Protein AF-A0A661INB5-F1 (afdb_monomer_lite)

Structure (mmCIF, N/CA/C/O backbone):
data_AF-A0A661INB5-F1
#
_entry.id   AF-A0A661INB5-F1
#
loop_
_atom_site.group_PDB
_atom_site.id
_atom_site.type_symbol
_atom_site.label_atom_id
_atom_site.label_alt_id
_atom_site.label_comp_id
_atom_site.label_asym_id
_atom_site.label_entity_id
_atom_site.label_seq_id
_atom_site.pdbx_PDB_ins_code
_atom_site.Cartn_x
_atom_site.Cartn_y
_atom_site.Cartn_z
_atom_site.occupancy
_atom_site.B_iso_or_equiv
_atom_site.auth_seq_id
_atom_site.auth_comp_id
_atom_site.auth_asym_id
_atom_site.auth_atom_id
_atom_site.pdbx_PDB_model_num
ATOM 1 N N . MET A 1 1 ? -16.674 -4.392 -1.530 1.00 59.28 1 MET A N 1
ATOM 2 C CA . MET A 1 1 ? -16.473 -4.872 -2.916 1.00 59.28 1 MET A CA 1
ATOM 3 C C . MET A 1 1 ? -16.492 -3.734 -3.942 1.00 59.28 1 MET A C 1
ATOM 5 O O . MET A 1 1 ? -15.453 -3.460 -4.521 1.00 59.28 1 MET A O 1
ATOM 9 N N . GLN A 1 2 ? -17.599 -3.000 -4.118 1.00 75.94 2 GLN A N 1
ATOM 10 C CA . GLN A 1 2 ? -17.755 -2.004 -5.200 1.00 75.94 2 GLN A CA 1
ATOM 11 C C . GLN A 1 2 ? -16.698 -0.876 -5.223 1.00 75.94 2 GLN A C 1
ATOM 13 O O . GLN A 1 2 ? -16.193 -0.526 -6.284 1.00 75.94 2 GLN A O 1
ATOM 18 N N . ARG A 1 3 ? -16.289 -0.353 -4.057 1.00 71.69 3 ARG A N 1
ATOM 19 C CA . ARG A 1 3 ? -15.235 0.681 -3.961 1.00 71.69 3 ARG A CA 1
ATOM 20 C C . ARG A 1 3 ? -13.850 0.183 -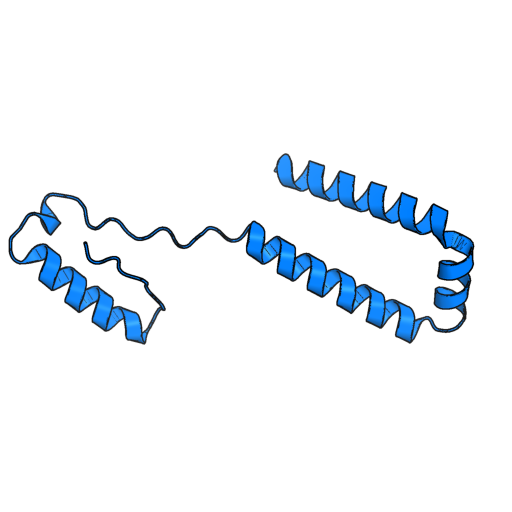4.390 1.00 71.69 3 ARG A C 1
ATOM 22 O O . ARG A 1 3 ? -13.088 0.939 -4.976 1.00 71.69 3 ARG A O 1
ATOM 29 N N . VAL A 1 4 ? -13.540 -1.085 -4.115 1.00 76.94 4 VAL A N 1
ATOM 30 C CA . VAL A 1 4 ? -12.261 -1.707 -4.496 1.00 76.94 4 VAL A CA 1
ATOM 31 C C . VAL A 1 4 ? -12.224 -1.945 -6.005 1.00 76.94 4 VAL A C 1
ATOM 33 O O . VAL A 1 4 ? -11.217 -1.657 -6.640 1.00 76.94 4 VAL A O 1
ATOM 36 N N . ALA A 1 5 ? -13.341 -2.379 -6.592 1.00 77.00 5 ALA A N 1
ATOM 37 C CA . ALA A 1 5 ? -13.461 -2.560 -8.037 1.00 77.00 5 ALA A CA 1
ATOM 38 C C . ALA A 1 5 ? -13.300 -1.235 -8.808 1.00 77.00 5 ALA A C 1
ATOM 40 O O . ALA A 1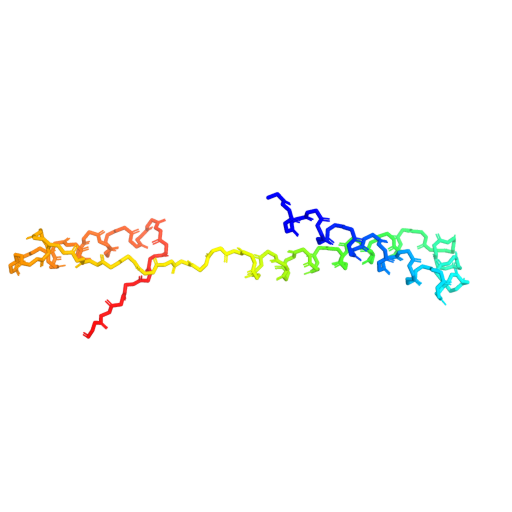 5 ? -12.530 -1.175 -9.761 1.00 77.00 5 ALA A O 1
ATOM 41 N N . LEU A 1 6 ? -13.954 -0.156 -8.357 1.00 82.56 6 LEU A N 1
ATOM 42 C CA . LEU A 1 6 ? -13.798 1.188 -8.938 1.00 82.56 6 LEU A CA 1
ATOM 43 C C . LEU A 1 6 ? -12.359 1.708 -8.828 1.00 82.56 6 LEU A C 1
ATOM 45 O O . LEU A 1 6 ? -11.847 2.311 -9.768 1.00 82.56 6 LEU A O 1
ATOM 49 N N . PHE A 1 7 ? -11.691 1.445 -7.703 1.00 81.00 7 PHE A N 1
ATOM 50 C CA . PHE A 1 7 ? -10.290 1.812 -7.517 1.00 81.00 7 PHE A CA 1
ATOM 51 C C . PHE A 1 7 ? -9.362 1.057 -8.482 1.00 81.00 7 PHE A C 1
ATOM 53 O O . PHE A 1 7 ? -8.531 1.679 -9.138 1.00 81.00 7 PHE A O 1
ATOM 60 N N . LEU A 1 8 ? -9.531 -0.262 -8.616 1.00 83.75 8 LEU A N 1
ATOM 61 C CA . LEU A 1 8 ? -8.737 -1.083 -9.538 1.00 83.75 8 LEU A CA 1
ATOM 62 C C . LEU A 1 8 ? -8.970 -0.695 -11.006 1.00 83.75 8 LEU A C 1
ATOM 64 O O . LEU A 1 8 ? -8.019 -0.641 -11.786 1.00 83.75 8 LEU A O 1
ATOM 68 N N . ALA A 1 9 ? -10.210 -0.370 -11.374 1.00 83.00 9 ALA A N 1
ATOM 69 C CA . ALA A 1 9 ? -10.542 0.133 -12.705 1.00 83.00 9 ALA A CA 1
ATOM 70 C C . ALA A 1 9 ? -9.876 1.494 -12.982 1.00 83.00 9 ALA A C 1
ATOM 72 O O . ALA A 1 9 ? -9.240 1.676 -14.015 1.00 83.00 9 ALA A O 1
ATOM 73 N N . GLY A 1 10 ? -9.942 2.436 -12.035 1.00 83.06 10 GLY A N 1
ATOM 74 C CA . GLY A 1 10 ? -9.263 3.729 -12.171 1.00 83.06 10 GLY A CA 1
ATOM 75 C C . GLY A 1 10 ? -7.740 3.594 -12.251 1.00 83.06 10 GLY A C 1
ATOM 76 O O . GLY A 1 10 ? -7.098 4.269 -13.052 1.00 83.06 10 GLY A O 1
ATOM 77 N N . PHE A 1 11 ? -7.163 2.681 -11.467 1.00 83.94 11 PHE A N 1
ATOM 78 C CA . PHE A 1 11 ? -5.729 2.405 -11.471 1.00 83.94 11 PHE A CA 1
ATOM 79 C C . PHE A 1 11 ? -5.248 1.837 -12.810 1.00 83.94 11 PHE A C 1
ATOM 81 O O . PHE A 1 11 ? -4.265 2.317 -13.366 1.00 83.94 11 PHE A O 1
ATOM 88 N N . THR A 1 12 ? -5.955 0.843 -13.349 1.00 85.44 12 THR A N 1
ATOM 89 C CA . THR A 1 12 ? -5.601 0.207 -14.628 1.00 85.44 12 THR A CA 1
ATOM 90 C C . THR A 1 12 ? -5.723 1.174 -15.802 1.00 85.44 12 THR A C 1
ATOM 92 O O . THR A 1 12 ? -4.801 1.256 -16.613 1.00 85.44 12 THR A O 1
ATOM 95 N N . VAL A 1 13 ? -6.795 1.972 -15.857 1.00 87.06 13 VAL A N 1
ATOM 96 C CA . VAL A 1 13 ? -6.963 3.009 -16.889 1.00 87.06 13 VAL A CA 1
ATOM 97 C C . VAL A 1 13 ? -5.891 4.091 -16.758 1.00 87.06 13 VAL A C 1
ATOM 99 O O . VAL A 1 13 ? -5.249 4.438 -17.746 1.00 87.06 13 VAL A O 1
ATOM 102 N N . GLY A 1 14 ? -5.639 4.592 -15.545 1.00 84.19 14 GLY A N 1
ATOM 103 C CA . GLY A 1 14 ? -4.610 5.605 -15.305 1.00 84.19 14 GLY A CA 1
ATOM 104 C C . GLY A 1 14 ? -3.209 5.125 -15.687 1.00 84.19 14 GLY A C 1
ATOM 105 O O . GLY A 1 14 ? -2.461 5.866 -16.321 1.00 84.19 14 GLY A O 1
ATOM 106 N N . PHE A 1 15 ? -2.877 3.872 -15.364 1.00 82.75 15 PHE A N 1
ATOM 107 C CA . PHE A 1 15 ? -1.611 3.249 -15.743 1.00 82.75 15 PHE A CA 1
ATOM 108 C C . PHE A 1 15 ? -1.470 3.112 -17.264 1.00 82.75 15 PHE A C 1
ATOM 110 O O . PHE A 1 15 ? -0.433 3.481 -17.814 1.00 82.75 15 PHE A O 1
ATOM 117 N N . ALA A 1 16 ? -2.518 2.652 -17.954 1.00 82.12 16 ALA A N 1
ATOM 118 C CA . ALA A 1 16 ? -2.522 2.521 -19.410 1.00 82.12 16 ALA A CA 1
ATOM 119 C C . ALA A 1 16 ? -2.354 3.876 -20.119 1.00 82.12 16 ALA A C 1
ATOM 121 O O . ALA A 1 16 ? -1.570 3.989 -21.057 1.00 82.12 16 ALA A O 1
ATOM 122 N N . VAL A 1 17 ? -3.033 4.924 -19.640 1.00 86.25 17 VAL A N 1
ATOM 123 C CA . VAL A 1 17 ? -2.907 6.284 -20.191 1.00 86.25 17 VAL A CA 1
ATOM 124 C C . VAL A 1 17 ? -1.501 6.845 -19.970 1.00 86.25 17 VAL A C 1
ATOM 126 O O . VAL A 1 17 ? -0.929 7.434 -20.884 1.00 86.25 17 VAL A O 1
ATOM 129 N N . ASN A 1 18 ? -0.913 6.633 -18.788 1.00 80.50 18 ASN A N 1
ATOM 130 C CA . ASN A 1 18 ? 0.455 7.076 -18.501 1.00 80.50 18 ASN A CA 1
ATOM 131 C C . ASN A 1 18 ? 1.479 6.375 -19.404 1.00 80.50 18 ASN A C 1
ATOM 133 O O . ASN A 1 18 ? 2.344 7.029 -19.981 1.00 80.50 18 ASN A O 1
ATOM 137 N N . MET A 1 19 ? 1.327 5.058 -19.574 1.00 78.62 19 MET A N 1
ATOM 138 C CA . MET A 1 19 ? 2.145 4.255 -20.485 1.00 78.62 19 MET A CA 1
ATOM 139 C C . MET A 1 19 ? 2.032 4.727 -21.933 1.00 78.62 19 MET A C 1
ATOM 141 O O . MET A 1 19 ? 3.032 4.742 -22.636 1.00 78.62 19 MET A O 1
ATOM 145 N N . LEU A 1 20 ? 0.843 5.138 -22.380 1.00 81.56 20 LEU A N 1
ATOM 146 C CA . LEU A 1 20 ? 0.634 5.623 -23.743 1.00 81.56 20 LEU A CA 1
ATOM 147 C C . LEU A 1 20 ? 1.277 7.003 -23.968 1.00 81.56 20 LEU A C 1
ATOM 149 O O . LEU A 1 20 ? 1.965 7.206 -24.966 1.00 81.56 20 LEU A O 1
ATOM 153 N N . LEU A 1 21 ? 1.093 7.932 -23.023 1.00 83.06 21 LEU A N 1
ATOM 154 C CA . LEU A 1 21 ? 1.629 9.299 -23.095 1.00 83.06 21 LEU A CA 1
ATOM 155 C C . LEU A 1 21 ? 3.160 9.348 -23.019 1.00 83.06 21 LEU A C 1
ATOM 157 O O . LEU A 1 21 ? 3.778 10.208 -23.637 1.00 83.06 21 LEU A O 1
ATOM 161 N N . LEU A 1 22 ? 3.768 8.432 -22.265 1.00 81.69 22 LEU A N 1
ATOM 162 C CA . LEU A 1 22 ? 5.218 8.349 -22.069 1.00 81.69 22 LEU A CA 1
ATOM 163 C C . LEU A 1 22 ? 5.837 7.172 -22.840 1.00 81.69 22 LEU A C 1
ATOM 165 O O . LEU A 1 22 ? 6.936 6.735 -22.496 1.00 81.69 22 LEU A O 1
ATOM 169 N N . SER A 1 23 ? 5.138 6.622 -23.839 1.00 74.19 23 SER A N 1
ATOM 170 C CA . SER A 1 23 ? 5.456 5.302 -24.407 1.00 74.19 23 SER A CA 1
ATOM 171 C C . SER A 1 23 ? 6.884 5.180 -24.933 1.00 74.19 23 SER A C 1
ATOM 173 O O . SER A 1 23 ? 7.554 4.205 -24.610 1.00 74.19 23 SER A O 1
ATOM 175 N N . GLU A 1 24 ? 7.394 6.181 -25.651 1.00 77.88 24 GLU A N 1
ATOM 176 C CA . GLU A 1 24 ? 8.748 6.150 -26.219 1.00 77.88 24 GLU A CA 1
ATOM 177 C C . GLU A 1 24 ? 9.832 6.145 -25.134 1.00 77.88 24 GLU A C 1
ATOM 179 O O . GLU A 1 24 ? 10.728 5.301 -25.139 1.00 77.88 24 GLU A O 1
ATOM 184 N N . PHE A 1 25 ? 9.708 7.035 -24.147 1.00 78.19 25 PHE A N 1
ATOM 185 C CA . PHE A 1 25 ? 10.638 7.135 -23.021 1.00 78.19 25 PHE A CA 1
ATOM 186 C C . PHE A 1 25 ? 10.605 5.877 -22.147 1.00 78.19 25 PHE A C 1
ATOM 188 O O . PHE A 1 25 ? 11.637 5.332 -21.751 1.00 78.19 25 PHE A O 1
ATOM 195 N N . THR A 1 26 ? 9.401 5.376 -21.880 1.00 73.81 26 THR A N 1
ATOM 196 C CA . THR A 1 26 ? 9.200 4.199 -21.035 1.00 73.81 26 THR A CA 1
ATOM 197 C C . THR A 1 26 ? 9.693 2.933 -21.734 1.00 73.81 26 THR A C 1
ATOM 199 O O . THR A 1 26 ? 10.320 2.091 -21.095 1.00 73.81 26 THR A O 1
ATOM 202 N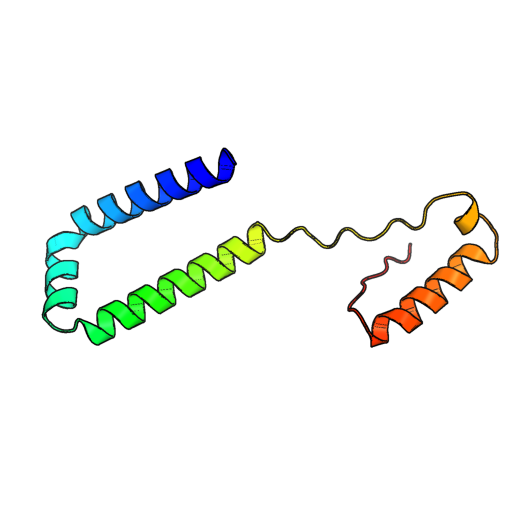 N . ALA A 1 27 ? 9.495 2.819 -23.052 1.00 76.50 27 ALA A N 1
ATOM 203 C CA . ALA A 1 27 ? 10.012 1.715 -23.854 1.00 76.50 27 ALA A CA 1
ATOM 204 C C . ALA A 1 27 ? 11.547 1.721 -23.924 1.00 76.50 27 ALA A C 1
ATOM 206 O O . ALA A 1 27 ? 12.165 0.663 -23.785 1.00 76.50 27 ALA A O 1
ATOM 207 N N . GLN A 1 28 ? 12.179 2.891 -24.066 1.00 79.31 28 GLN A N 1
ATOM 208 C CA . GLN A 1 28 ? 13.643 3.011 -24.060 1.00 79.31 28 GLN A CA 1
ATOM 209 C C . GLN A 1 28 ? 14.258 2.557 -22.733 1.00 79.31 28 GLN A C 1
ATOM 211 O O . GLN A 1 28 ? 15.243 1.822 -22.719 1.00 79.31 28 GLN A O 1
ATOM 216 N N . ILE A 1 29 ? 13.661 2.947 -21.608 1.00 77.94 29 ILE A N 1
ATOM 217 C CA . ILE A 1 29 ? 14.170 2.584 -20.280 1.00 77.94 29 ILE A CA 1
ATOM 218 C C . ILE A 1 29 ? 13.896 1.112 -19.965 1.00 77.94 29 ILE A C 1
ATOM 220 O O . ILE A 1 29 ? 14.768 0.428 -19.428 1.00 77.94 29 ILE A O 1
ATOM 224 N N . ALA A 1 30 ? 12.717 0.602 -20.330 1.00 75.50 30 ALA A N 1
ATOM 225 C CA . ALA A 1 30 ? 12.357 -0.795 -20.111 1.00 75.50 30 ALA A CA 1
ATOM 226 C C . ALA A 1 30 ? 13.259 -1.760 -20.897 1.00 75.50 30 ALA A C 1
ATOM 228 O O . ALA A 1 30 ? 13.576 -2.840 -20.403 1.00 75.50 30 ALA A O 1
ATOM 229 N N . THR A 1 31 ? 13.688 -1.371 -22.100 1.00 80.56 31 THR A N 1
ATOM 230 C CA . THR A 1 31 ? 14.564 -2.192 -22.951 1.00 80.56 31 THR A CA 1
ATOM 231 C C . THR A 1 31 ? 16.049 -1.993 -22.649 1.00 80.56 31 THR A C 1
ATOM 233 O O . THR A 1 31 ? 16.796 -2.968 -22.647 1.00 80.56 31 THR A O 1
ATOM 236 N N . GLY A 1 32 ? 16.480 -0.766 -22.343 1.00 83.88 32 GLY A N 1
ATOM 237 C CA . GLY A 1 32 ? 17.878 -0.454 -22.031 1.00 83.88 32 GLY A CA 1
ATOM 238 C C . GLY A 1 32 ? 18.314 -0.875 -20.625 1.00 83.88 32 GLY A C 1
ATOM 239 O O . GLY A 1 32 ? 19.453 -1.294 -20.432 1.00 83.88 32 GLY A O 1
ATOM 240 N N . TYR A 1 33 ? 17.411 -0.795 -19.642 1.00 83.88 33 TYR A N 1
ATOM 241 C CA . TYR A 1 33 ? 17.714 -1.034 -18.225 1.00 83.88 33 TYR A CA 1
ATOM 242 C C . TYR A 1 33 ? 16.566 -1.754 -17.491 1.00 83.88 33 TYR A C 1
ATOM 244 O O . TYR A 1 33 ? 16.031 -1.235 -16.504 1.00 83.88 33 TYR A O 1
ATOM 252 N N . PRO A 1 34 ? 16.194 -2.978 -17.913 1.00 81.81 34 PRO A N 1
ATOM 253 C CA . PRO A 1 34 ? 15.005 -3.675 -17.414 1.00 81.81 34 PRO A CA 1
ATOM 254 C C . PRO A 1 34 ? 15.026 -3.894 -15.896 1.00 81.81 34 PRO A C 1
ATOM 256 O O . PRO A 1 34 ? 14.022 -3.676 -15.222 1.00 81.81 34 PRO A O 1
ATOM 259 N N . LEU A 1 35 ? 16.180 -4.261 -15.331 1.00 85.69 35 LEU A N 1
ATOM 260 C CA . LEU A 1 35 ? 16.338 -4.493 -13.890 1.00 85.69 35 LEU A CA 1
ATOM 261 C C . LEU A 1 35 ? 16.073 -3.231 -13.056 1.00 85.69 35 LEU A C 1
ATOM 263 O O . LEU A 1 35 ? 15.324 -3.279 -12.081 1.00 85.69 35 LEU A O 1
ATOM 267 N N . PHE A 1 36 ? 16.648 -2.094 -13.454 1.00 81.81 36 PHE A N 1
ATOM 268 C CA . PHE A 1 36 ? 16.464 -0.823 -12.748 1.00 81.81 36 PHE A CA 1
ATOM 269 C C . PHE A 1 36 ? 15.038 -0.298 -12.902 1.00 81.81 36 PHE A C 1
ATOM 271 O O . PHE A 1 36 ? 14.456 0.203 -11.939 1.00 81.81 36 PHE A O 1
ATOM 278 N N . PHE A 1 37 ? 14.449 -0.476 -14.086 1.00 84.31 37 PHE A N 1
ATOM 279 C CA . PHE A 1 37 ? 13.057 -0.134 -14.338 1.00 84.31 37 PHE A CA 1
ATOM 280 C C . PHE A 1 37 ? 12.105 -0.935 -13.442 1.00 84.31 37 PHE A C 1
ATOM 282 O O . PHE A 1 37 ? 11.258 -0.350 -12.767 1.00 84.31 37 PHE A O 1
ATOM 289 N N . MET A 1 38 ? 12.278 -2.260 -13.360 1.00 84.81 38 MET A N 1
ATOM 290 C CA . MET A 1 38 ? 11.449 -3.107 -12.496 1.00 84.81 38 MET A CA 1
ATOM 291 C C . MET A 1 38 ? 11.619 -2.770 -11.012 1.00 84.81 38 MET A C 1
ATOM 293 O O . MET A 1 38 ? 10.625 -2.711 -10.289 1.00 84.81 38 MET A O 1
ATOM 297 N N . ALA A 1 39 ? 12.846 -2.496 -10.558 1.00 86.06 39 ALA A N 1
ATOM 298 C CA . ALA A 1 39 ? 13.099 -2.079 -9.180 1.00 86.06 39 ALA A CA 1
ATOM 299 C C . ALA A 1 39 ? 12.412 -0.741 -8.847 1.00 86.06 39 ALA A C 1
ATOM 301 O O . ALA A 1 39 ? 11.764 -0.618 -7.805 1.00 86.06 39 ALA A O 1
ATOM 302 N N . GLY A 1 40 ? 12.491 0.242 -9.751 1.00 86.06 40 GLY A N 1
ATOM 303 C CA . GLY A 1 40 ? 11.807 1.528 -9.600 1.00 86.06 40 GLY A CA 1
ATOM 304 C C . GLY A 1 40 ? 10.284 1.382 -9.577 1.00 86.06 40 GLY A C 1
ATOM 305 O O . GLY A 1 40 ? 9.613 1.972 -8.729 1.00 86.06 40 GLY A O 1
ATOM 306 N N . LEU A 1 41 ? 9.738 0.535 -10.453 1.00 86.44 41 LEU A N 1
ATOM 307 C CA . LEU A 1 41 ? 8.305 0.256 -10.508 1.00 86.44 41 LEU A CA 1
ATOM 308 C C . LEU A 1 41 ? 7.816 -0.435 -9.226 1.00 86.44 41 LEU A C 1
ATOM 310 O O . LEU A 1 41 ? 6.788 -0.049 -8.671 1.00 86.44 41 LEU A O 1
ATOM 314 N N . ALA A 1 42 ? 8.577 -1.403 -8.707 1.00 85.88 42 ALA A N 1
ATOM 315 C CA . ALA A 1 42 ? 8.282 -2.070 -7.441 1.00 85.88 42 ALA A CA 1
ATOM 316 C C . ALA A 1 42 ? 8.302 -1.089 -6.257 1.00 85.88 42 ALA A C 1
ATOM 318 O O . ALA A 1 42 ? 7.382 -1.100 -5.437 1.00 85.88 42 ALA A O 1
ATOM 319 N N . ALA A 1 43 ? 9.295 -0.197 -6.194 1.00 88.88 43 ALA A N 1
ATOM 320 C CA . ALA A 1 43 ? 9.377 0.830 -5.157 1.00 88.88 43 ALA A CA 1
ATOM 321 C C . ALA A 1 43 ? 8.182 1.800 -5.211 1.00 88.88 43 ALA A C 1
ATOM 323 O O . ALA A 1 43 ? 7.580 2.103 -4.178 1.00 88.88 43 ALA A O 1
ATOM 324 N N . ALA A 1 44 ? 7.788 2.238 -6.411 1.00 86.81 44 ALA A N 1
ATOM 325 C CA . ALA A 1 44 ? 6.633 3.111 -6.607 1.00 86.81 44 ALA A CA 1
ATOM 326 C C . ALA A 1 44 ? 5.315 2.428 -6.201 1.00 86.81 44 ALA A C 1
ATOM 328 O O . ALA A 1 44 ? 4.494 3.023 -5.497 1.00 86.81 44 ALA A O 1
ATOM 329 N N . MET A 1 45 ? 5.129 1.161 -6.586 1.00 86.81 45 MET A N 1
ATOM 330 C CA . MET A 1 45 ? 3.966 0.359 -6.195 1.00 86.81 45 MET A CA 1
ATOM 331 C C . MET A 1 45 ? 3.899 0.162 -4.680 1.00 86.81 45 MET A C 1
ATOM 333 O O . MET A 1 45 ? 2.834 0.328 -4.086 1.00 86.81 45 MET A O 1
ATOM 337 N N . PHE A 1 46 ? 5.033 -0.131 -4.042 1.00 86.81 46 PHE A N 1
ATOM 338 C CA . PHE A 1 46 ? 5.115 -0.288 -2.594 1.00 86.81 46 PHE A CA 1
ATOM 339 C C . PHE A 1 46 ? 4.760 1.011 -1.858 1.00 86.81 46 PHE A C 1
ATOM 341 O O . PHE A 1 46 ? 3.916 1.003 -0.961 1.00 86.81 46 PHE A O 1
ATOM 348 N N . ALA A 1 47 ? 5.332 2.145 -2.275 1.00 87.94 47 ALA A N 1
ATOM 349 C CA . ALA A 1 47 ? 5.033 3.448 -1.685 1.00 87.94 47 ALA A CA 1
ATOM 350 C C . ALA A 1 47 ? 3.551 3.827 -1.855 1.00 87.94 47 ALA A C 1
ATOM 352 O O . ALA A 1 47 ? 2.900 4.256 -0.899 1.00 87.94 47 ALA A O 1
ATOM 353 N N . SER A 1 48 ? 2.995 3.607 -3.050 1.00 83.94 48 SER A N 1
ATOM 354 C CA . SER A 1 48 ? 1.574 3.824 -3.337 1.00 83.94 48 SER A CA 1
ATOM 355 C C . SER A 1 48 ? 0.679 2.946 -2.456 1.00 83.94 48 SER A C 1
ATOM 357 O O . SER A 1 48 ? -0.240 3.449 -1.804 1.00 83.94 48 SER A O 1
ATOM 359 N N . GLY A 1 49 ? 1.000 1.653 -2.345 1.00 83.19 49 GLY A N 1
ATOM 360 C CA . GLY A 1 49 ? 0.303 0.703 -1.480 1.00 83.19 49 GLY A CA 1
ATOM 361 C C . GLY A 1 49 ? 0.351 1.100 -0.005 1.00 83.19 49 GLY A C 1
ATOM 362 O O . GLY A 1 49 ? -0.669 1.034 0.680 1.00 83.19 49 GLY A O 1
ATOM 363 N N . MET A 1 50 ? 1.491 1.597 0.479 1.00 84.81 50 MET A N 1
ATOM 364 C CA . MET A 1 50 ? 1.645 2.067 1.857 1.00 84.81 50 MET A CA 1
ATOM 365 C C . MET A 1 50 ? 0.791 3.314 2.140 1.00 84.81 50 MET A C 1
ATOM 367 O O . MET A 1 50 ? 0.117 3.395 3.171 1.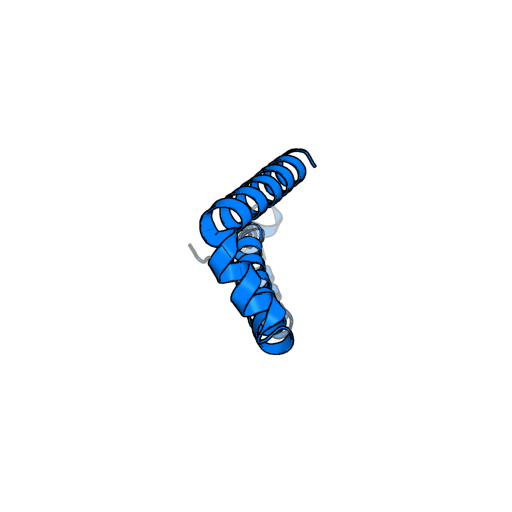00 84.81 50 MET A O 1
ATOM 371 N N . LEU A 1 51 ? 0.762 4.275 1.211 1.00 83.19 51 LEU A N 1
ATOM 372 C CA . LEU A 1 51 ? -0.069 5.479 1.322 1.00 83.19 51 LEU A CA 1
ATOM 373 C C . LEU A 1 51 ? -1.566 5.148 1.283 1.00 83.19 51 LEU A C 1
ATOM 375 O O . LEU A 1 51 ? -2.348 5.718 2.051 1.00 83.19 51 LEU A O 1
ATOM 379 N N . LEU A 1 52 ? -1.967 4.211 0.423 1.00 78.50 52 LEU A N 1
ATOM 380 C CA . LEU A 1 52 ? -3.338 3.711 0.366 1.00 78.50 52 LEU A CA 1
ATOM 381 C C . LEU A 1 52 ? -3.723 2.953 1.634 1.00 78.50 52 LEU A C 1
ATOM 383 O O . LEU A 1 52 ? -4.778 3.222 2.208 1.00 78.50 52 LEU A O 1
ATOM 387 N N . GLY A 1 53 ? -2.852 2.061 2.104 1.00 75.06 53 GLY A N 1
ATOM 388 C CA . GLY A 1 53 ? -3.036 1.312 3.341 1.00 75.06 53 GLY A CA 1
ATOM 389 C C . GLY A 1 53 ? -3.253 2.243 4.527 1.00 75.06 53 GLY A C 1
ATOM 390 O O . GLY A 1 53 ? -4.182 2.042 5.299 1.00 75.06 53 GLY A O 1
ATOM 391 N N . ARG A 1 54 ? -2.499 3.344 4.614 1.00 73.88 54 ARG A N 1
ATOM 392 C CA . ARG A 1 54 ? -2.689 4.365 5.654 1.00 73.88 54 ARG A CA 1
ATOM 393 C C . ARG A 1 54 ? -4.036 5.095 5.564 1.00 73.88 54 ARG A C 1
ATOM 395 O O . ARG A 1 54 ? -4.568 5.491 6.597 1.00 73.88 54 ARG A O 1
ATOM 402 N N . LYS A 1 55 ? -4.587 5.303 4.362 1.00 71.19 55 LYS A N 1
ATOM 403 C CA . LYS A 1 55 ? -5.906 5.942 4.179 1.00 71.19 55 LYS A CA 1
ATOM 404 C C . LYS A 1 55 ? -7.074 4.992 4.449 1.00 71.19 55 LYS A C 1
ATOM 406 O O . LYS A 1 55 ? -8.130 5.451 4.871 1.00 71.19 55 LYS A O 1
ATOM 411 N N . ILE A 1 56 ? -6.898 3.702 4.168 1.00 71.19 56 ILE A N 1
ATOM 412 C CA . ILE A 1 56 ? -7.941 2.676 4.312 1.00 71.19 56 ILE A CA 1
ATOM 413 C C . ILE A 1 56 ? -7.912 2.035 5.702 1.00 71.19 56 ILE A C 1
ATOM 415 O O . ILE A 1 56 ? -8.945 1.546 6.159 1.00 71.19 56 ILE A O 1
ATOM 419 N N . ALA A 1 57 ? -6.762 2.055 6.384 1.00 67.25 57 ALA A N 1
ATOM 420 C CA . ALA A 1 57 ? -6.628 1.531 7.733 1.00 67.25 57 ALA A CA 1
ATOM 421 C C . ALA A 1 57 ? -7.710 2.152 8.632 1.00 67.25 57 ALA A C 1
ATOM 423 O O . ALA A 1 57 ? -7.788 3.384 8.729 1.00 67.25 57 ALA A O 1
ATOM 424 N N . PRO A 1 58 ? -8.562 1.328 9.273 1.00 61.44 58 PRO A N 1
ATOM 425 C CA . PRO A 1 58 ? -9.562 1.844 10.187 1.00 61.44 58 PRO A CA 1
ATOM 426 C C . PRO A 1 58 ? -8.831 2.626 11.275 1.00 61.44 58 PRO A C 1
ATOM 428 O O . PRO A 1 58 ? -7.910 2.112 11.913 1.00 61.44 58 PRO A O 1
ATOM 431 N N . LYS A 1 59 ? -9.214 3.895 11.471 1.00 61.12 59 LYS A N 1
ATOM 432 C CA . LYS A 1 59 ? -8.768 4.646 12.647 1.00 61.12 59 LYS A CA 1
ATOM 433 C C . LYS A 1 59 ? -9.102 3.787 13.861 1.00 61.12 59 LYS A C 1
ATOM 435 O O . LYS A 1 59 ? -10.253 3.378 13.994 1.00 61.12 59 LYS A O 1
ATOM 440 N N . SER A 1 60 ? -8.106 3.527 14.709 1.00 60.03 60 SER A N 1
ATOM 441 C CA . SER A 1 60 ? -8.309 2.956 16.041 1.00 60.03 60 SER A CA 1
ATOM 442 C C . SER A 1 60 ? -9.390 3.784 16.724 1.00 60.03 60 SER A C 1
ATOM 444 O O . SER A 1 60 ? -9.118 4.905 17.151 1.00 60.03 60 SER A O 1
ATOM 446 N N . GLN A 1 61 ? -10.627 3.290 16.735 1.00 60.09 61 GLN A N 1
ATOM 447 C CA . GLN A 1 61 ? -11.702 3.961 17.441 1.00 60.09 61 GLN A CA 1
ATOM 448 C C . GLN A 1 61 ? -11.369 3.867 18.922 1.00 60.09 61 GLN A C 1
ATOM 450 O O . GLN A 1 61 ? -11.091 2.785 19.438 1.00 60.09 61 GLN A O 1
ATOM 455 N N . GLU A 1 62 ? -11.329 5.018 19.582 1.00 59.16 62 GLU A N 1
ATOM 456 C CA . GLU A 1 62 ? -11.185 5.074 21.028 1.00 59.16 62 GLU A CA 1
ATOM 457 C C . GLU A 1 62 ? -12.381 4.344 21.639 1.00 59.16 62 GLU A C 1
ATOM 459 O O . GLU A 1 62 ? -13.541 4.637 21.335 1.00 59.16 62 GLU A O 1
ATOM 464 N N . MET A 1 63 ? -12.085 3.321 22.437 1.00 60.34 63 MET A N 1
ATOM 465 C CA . MET A 1 63 ? -13.096 2.511 23.096 1.00 60.34 63 MET A CA 1
ATOM 466 C C . MET A 1 63 ? -13.799 3.388 24.132 1.00 60.34 63 MET A C 1
ATOM 468 O O . MET A 1 63 ? -13.227 3.707 25.171 1.00 60.34 63 MET A O 1
ATOM 472 N N . ARG A 1 64 ? -15.032 3.808 23.833 1.00 59.00 64 ARG A N 1
ATOM 473 C CA . ARG A 1 64 ? -15.849 4.596 24.761 1.00 59.00 64 ARG A CA 1
ATOM 474 C C . ARG A 1 64 ? -16.236 3.715 25.948 1.00 59.00 64 ARG A C 1
ATOM 476 O O . ARG A 1 64 ? -16.992 2.758 25.791 1.00 59.00 64 ARG A O 1
ATOM 483 N N . LEU A 1 65 ? -15.693 4.027 27.122 1.00 62.16 65 LEU A N 1
ATOM 484 C CA . LEU A 1 65 ? -15.976 3.344 28.386 1.00 62.16 65 LEU A CA 1
ATOM 485 C C . LEU A 1 65 ? -17.329 3.809 28.950 1.00 62.16 65 LEU A C 1
ATOM 487 O O . LEU A 1 65 ? -17.390 4.495 29.962 1.00 62.16 65 LEU A O 1
ATOM 491 N N . THR A 1 66 ? -18.421 3.491 28.252 1.00 58.09 66 THR A N 1
ATOM 492 C CA . THR A 1 66 ? -19.784 3.930 28.604 1.00 58.09 66 THR A CA 1
ATOM 493 C C . THR A 1 66 ? -20.671 2.747 28.986 1.00 58.09 66 THR A C 1
ATOM 495 O O . THR A 1 66 ? -20.686 1.741 28.275 1.00 58.09 66 THR A O 1
ATOM 498 N N . GLY A 1 67 ? -21.447 2.871 30.068 1.00 63.28 67 GLY A N 1
ATOM 499 C CA . GLY A 1 67 ? -22.451 1.889 30.504 1.00 63.28 67 GLY A CA 1
ATOM 500 C C . GLY A 1 67 ? -22.441 1.635 32.016 1.00 63.28 67 GLY A C 1
ATOM 501 O O . GLY A 1 67 ? -21.497 2.005 32.702 1.00 63.28 67 GLY A O 1
ATOM 502 N N . ARG A 1 68 ? -23.453 0.918 32.531 1.00 60.69 68 ARG A N 1
ATOM 503 C CA . ARG A 1 68 ? -23.675 0.687 33.982 1.00 60.69 68 ARG A CA 1
ATOM 504 C C . ARG A 1 68 ? -22.470 0.153 34.764 1.00 60.69 68 ARG A C 1
ATOM 506 O O . ARG A 1 68 ? -22.376 0.392 35.959 1.00 60.69 68 ARG A O 1
ATOM 513 N N . VAL A 1 69 ? -21.582 -0.603 34.119 1.00 57.78 69 VAL A N 1
ATOM 514 C CA . VAL A 1 69 ? -20.364 -1.148 34.749 1.00 57.78 69 VAL A CA 1
ATOM 515 C C . VAL A 1 69 ? -19.307 -0.054 34.966 1.00 57.78 69 VAL A C 1
ATOM 517 O O . VAL A 1 69 ? -18.509 -0.151 35.892 1.00 57.78 69 VAL A O 1
ATOM 520 N N . PHE A 1 70 ? -19.333 0.999 34.148 1.00 55.69 70 PHE A N 1
ATOM 521 C CA . PHE A 1 70 ? -18.447 2.163 34.209 1.00 55.69 70 PHE A CA 1
ATOM 522 C C . PHE A 1 70 ? -19.007 3.310 35.060 1.00 55.69 70 PHE A C 1
ATOM 524 O O . PHE A 1 70 ? -18.221 4.094 35.580 1.00 55.69 70 PHE A O 1
ATOM 531 N N . ASP A 1 71 ? -20.331 3.363 35.257 1.00 58.72 71 ASP A N 1
ATOM 532 C CA . ASP A 1 71 ? -21.008 4.308 36.166 1.00 58.72 71 ASP A CA 1
ATOM 533 C C . ASP A 1 71 ? -20.841 3.939 37.654 1.00 58.72 71 ASP A C 1
ATOM 535 O O . ASP A 1 71 ? -21.158 4.727 38.546 1.00 58.72 71 ASP A O 1
ATOM 539 N N . PHE A 1 72 ? -20.342 2.734 37.951 1.00 57.69 72 PHE A N 1
ATOM 540 C CA . PHE A 1 72 ? -19.929 2.376 39.305 1.00 57.69 72 PHE A CA 1
ATOM 541 C C . PHE A 1 72 ? -18.684 3.193 39.692 1.00 57.69 72 PHE A C 1
ATOM 543 O O . PHE A 1 72 ? -17.730 3.226 38.914 1.00 57.69 72 PHE A O 1
ATOM 550 N N . PRO A 1 73 ? -18.602 3.762 40.912 1.00 62.31 73 PRO A N 1
ATOM 551 C CA . PRO A 1 73 ? -17.495 4.639 41.326 1.00 62.31 73 PRO A CA 1
ATOM 552 C C . PRO A 1 73 ? -16.102 3.984 41.267 1.00 62.31 73 PRO A C 1
ATOM 554 O O . PRO A 1 73 ? -15.088 4.671 41.315 1.00 62.31 73 PRO A O 1
ATOM 557 N N . GLN A 1 74 ? -16.039 2.656 41.153 1.00 61.25 74 GLN A N 1
ATOM 558 C CA . GLN A 1 74 ? -14.807 1.871 41.030 1.00 61.25 74 GLN A CA 1
ATOM 559 C C . GLN A 1 74 ? -14.579 1.314 39.610 1.00 61.25 74 GLN A C 1
ATOM 561 O O . GLN A 1 74 ? -13.494 0.814 39.317 1.00 61.25 74 GLN A O 1
ATOM 566 N N . GLY A 1 75 ? -15.576 1.383 38.720 1.00 63.62 75 GLY A N 1
ATOM 567 C CA . GLY A 1 75 ? -15.553 0.754 37.396 1.00 63.62 75 GLY A CA 1
ATOM 568 C C . GLY A 1 75 ? -14.583 1.419 36.423 1.00 63.62 75 GLY A C 1
ATOM 569 O O . GLY A 1 75 ? -13.803 0.735 35.756 1.00 63.62 75 GLY A O 1
ATOM 570 N N . SER A 1 76 ? -14.563 2.752 36.395 1.00 65.00 76 SER A N 1
ATOM 571 C CA . SER A 1 76 ? -13.611 3.533 35.595 1.00 65.00 76 SER A CA 1
ATOM 572 C C . SER A 1 76 ? -12.157 3.266 36.009 1.00 65.00 76 SER A C 1
ATOM 574 O O . SER A 1 76 ? -11.316 2.992 35.152 1.00 65.00 76 SER A O 1
ATOM 576 N N . VAL A 1 77 ? -11.876 3.228 37.317 1.00 66.19 77 VAL A N 1
ATOM 577 C CA . VAL A 1 77 ? -10.541 2.938 37.874 1.00 66.19 77 VAL A CA 1
ATOM 578 C C . VAL A 1 77 ? -10.091 1.518 37.528 1.00 66.19 77 VAL A C 1
ATOM 580 O O . VAL A 1 77 ? -8.946 1.301 37.128 1.00 66.19 77 VAL A O 1
ATOM 583 N N . MET A 1 78 ? -10.985 0.532 37.636 1.00 67.56 78 MET A N 1
ATOM 584 C CA . MET A 1 78 ? -10.650 -0.865 37.353 1.00 67.56 78 MET A CA 1
ATOM 585 C C . MET A 1 78 ? -10.302 -1.078 35.874 1.00 67.56 78 MET A C 1
ATOM 587 O O . MET A 1 78 ? -9.359 -1.806 35.553 1.00 67.56 78 MET A O 1
ATOM 591 N N . VAL A 1 79 ? -11.010 -0.396 34.969 1.00 69.62 79 VAL A N 1
ATOM 592 C CA . VAL A 1 79 ? -10.720 -0.463 33.534 1.00 69.62 79 VAL A CA 1
ATOM 593 C C . VAL A 1 79 ? -9.499 0.362 33.150 1.00 69.62 79 VAL A C 1
ATOM 595 O O . VAL A 1 79 ? -8.727 -0.091 32.308 1.00 69.62 79 VAL A O 1
ATOM 598 N N . GLU A 1 80 ? -9.223 1.484 33.816 1.00 67.25 80 GLU A N 1
ATOM 599 C CA . GLU A 1 80 ? -7.951 2.190 33.642 1.00 67.25 80 GLU A CA 1
ATOM 600 C C . GLU A 1 80 ? -6.759 1.301 34.029 1.00 67.25 80 GLU A C 1
ATOM 602 O O . GLU 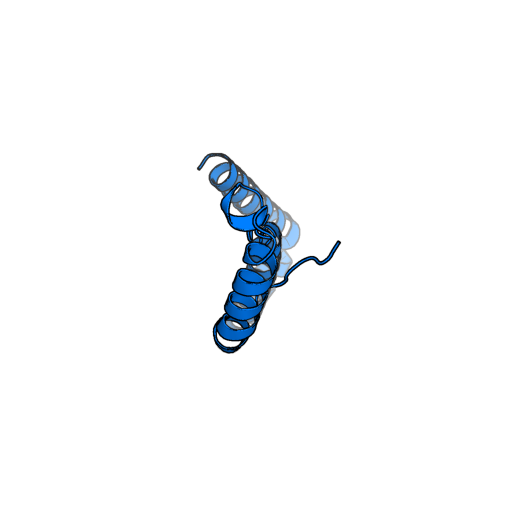A 1 80 ? -5.789 1.202 33.275 1.00 67.25 80 GLU A O 1
ATOM 607 N N . VAL A 1 81 ? -6.830 0.593 35.162 1.00 68.75 81 VAL A N 1
ATOM 608 C CA . VAL A 1 81 ? -5.767 -0.332 35.591 1.00 68.75 81 VAL A CA 1
ATOM 609 C C . VAL A 1 81 ? -5.634 -1.511 34.621 1.00 68.75 81 VAL A C 1
ATOM 611 O O . VAL A 1 81 ? -4.512 -1.886 34.270 1.00 68.75 81 VAL A O 1
ATOM 614 N N . ALA A 1 82 ? -6.746 -2.075 34.140 1.00 70.12 82 ALA A N 1
ATOM 615 C CA . ALA A 1 82 ? -6.731 -3.152 33.150 1.00 70.12 82 ALA A CA 1
ATOM 616 C C . ALA A 1 82 ? -6.142 -2.694 31.803 1.00 70.12 82 ALA A C 1
ATOM 618 O O . ALA A 1 82 ? -5.316 -3.398 31.223 1.00 70.12 82 ALA A O 1
ATOM 619 N N . LEU A 1 83 ? -6.495 -1.493 31.336 1.00 66.50 83 LEU A N 1
ATOM 620 C CA . LEU A 1 83 ? -5.954 -0.890 30.116 1.00 66.50 83 LEU A CA 1
ATOM 621 C C . LEU A 1 83 ? -4.474 -0.527 30.269 1.00 66.50 83 LEU A C 1
ATOM 623 O O . LEU A 1 83 ? -3.700 -0.803 29.356 1.00 66.50 83 LEU A O 1
ATOM 627 N N . ARG A 1 84 ? -4.045 0.013 31.421 1.00 66.44 84 ARG A N 1
ATOM 628 C CA . ARG A 1 84 ? -2.621 0.245 31.733 1.00 66.44 84 ARG A CA 1
ATOM 629 C C . ARG A 1 84 ? -1.827 -1.060 31.745 1.00 66.44 84 ARG A C 1
ATOM 631 O O . ARG A 1 84 ? -0.720 -1.081 31.217 1.00 66.44 84 ARG A O 1
ATOM 638 N N . ARG A 1 85 ? -2.386 -2.147 32.291 1.00 65.00 85 ARG A N 1
ATOM 639 C CA . ARG A 1 85 ? -1.764 -3.482 32.236 1.0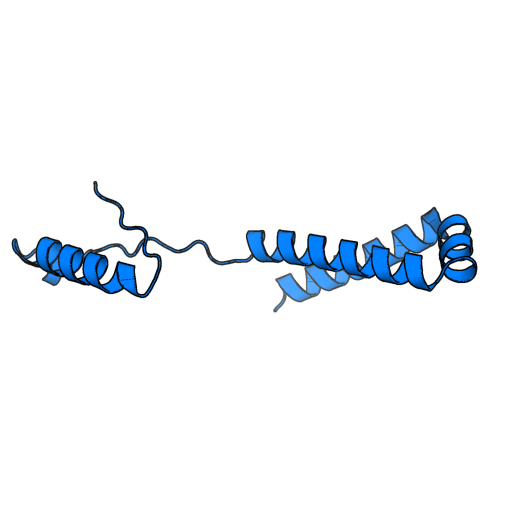0 65.00 85 ARG A CA 1
ATOM 640 C C . ARG A 1 85 ? -1.732 -4.045 30.817 1.00 65.00 85 ARG A C 1
ATOM 642 O O . ARG A 1 85 ? -0.706 -4.576 30.424 1.00 65.00 85 ARG A O 1
ATOM 649 N N . MET A 1 86 ? -2.794 -3.890 30.027 1.00 63.19 86 MET A N 1
ATOM 650 C CA . MET A 1 86 ? -2.794 -4.305 28.617 1.00 63.19 86 MET A CA 1
ATOM 651 C C . MET A 1 86 ? -1.863 -3.469 27.741 1.00 63.19 86 MET A C 1
ATOM 653 O O . MET A 1 86 ? -1.431 -3.954 26.700 1.00 63.19 86 MET A O 1
ATOM 657 N N . ARG A 1 87 ? -1.520 -2.241 28.144 1.00 55.41 87 ARG A N 1
ATOM 658 C CA . ARG A 1 87 ? -0.594 -1.371 27.405 1.00 55.41 87 ARG A CA 1
ATOM 659 C C . ARG A 1 87 ? 0.820 -1.947 27.286 1.00 55.41 87 ARG A C 1
ATOM 661 O O . ARG A 1 87 ? 1.560 -1.520 26.408 1.00 55.41 87 ARG A O 1
ATOM 668 N N . SER A 1 88 ? 1.187 -2.917 28.131 1.00 57.19 88 SER A N 1
ATOM 669 C CA . SER A 1 88 ? 2.432 -3.685 27.979 1.00 57.19 88 SER A CA 1
ATOM 670 C C . SER A 1 88 ? 2.372 -4.722 26.848 1.00 57.19 88 SER A C 1
ATOM 672 O O . SER A 1 88 ? 3.412 -5.230 26.443 1.00 57.19 88 SER A O 1
ATOM 674 N N . ILE A 1 89 ? 1.173 -5.021 26.333 1.00 56.06 89 ILE A N 1
ATOM 675 C CA . ILE A 1 89 ? 0.901 -6.053 25.322 1.00 56.06 89 ILE A CA 1
ATOM 676 C C . ILE A 1 89 ? 0.419 -5.422 24.003 1.00 56.06 89 ILE A C 1
ATOM 678 O O . ILE A 1 89 ? 0.811 -5.872 22.930 1.00 56.06 89 ILE A O 1
ATOM 682 N N . LEU A 1 90 ? -0.408 -4.370 24.055 1.00 49.47 90 LEU A N 1
ATOM 683 C CA . LEU A 1 90 ? -0.979 -3.696 22.882 1.00 49.47 90 LEU A CA 1
ATOM 684 C C . LEU A 1 90 ? -0.962 -2.167 23.045 1.00 49.47 90 LEU A C 1
ATOM 686 O O . LEU A 1 90 ? -1.328 -1.659 24.106 1.00 49.47 90 LEU A O 1
ATOM 690 N N . PRO A 1 91 ? -0.610 -1.397 21.998 1.00 51.53 91 PRO A N 1
ATOM 691 C CA . PRO A 1 91 ? -0.592 0.058 22.064 1.00 51.53 91 PRO A CA 1
ATOM 692 C C . PRO A 1 91 ? -2.025 0.611 22.059 1.00 51.53 91 PRO A C 1
ATOM 694 O O . PRO A 1 91 ? -2.602 0.887 21.011 1.00 51.53 91 PRO A O 1
ATOM 697 N N . THR A 1 92 ? -2.609 0.791 23.241 1.00 55.59 92 THR A N 1
ATOM 698 C CA . THR A 1 92 ? -3.917 1.433 23.421 1.00 55.59 92 THR A CA 1
ATOM 699 C C . THR A 1 92 ? -3.753 2.923 23.750 1.00 55.59 92 THR A C 1
ATOM 701 O O . THR A 1 92 ? -2.942 3.330 24.594 1.00 55.59 92 THR A O 1
ATOM 704 N N . LYS A 1 93 ? -4.514 3.769 23.042 1.00 53.72 93 LYS A N 1
ATOM 705 C CA . LYS A 1 93 ? -4.737 5.178 23.393 1.00 53.72 93 LYS A CA 1
ATOM 706 C C . LYS A 1 93 ? -6.049 5.255 24.171 1.00 53.72 93 LYS A C 1
ATOM 708 O O . LYS A 1 93 ? -7.065 4.777 23.680 1.00 53.72 93 LYS A O 1
ATOM 713 N N . VAL A 1 94 ? -5.994 5.804 25.379 1.00 56.16 94 VAL A N 1
ATOM 714 C CA . VAL A 1 94 ? -7.159 6.031 26.240 1.00 56.16 94 VAL A CA 1
ATOM 715 C C . VAL A 1 94 ? -7.324 7.540 26.348 1.00 56.16 94 VAL A C 1
ATOM 717 O O . VAL A 1 94 ? -6.355 8.227 26.670 1.00 56.16 94 VAL A O 1
ATOM 720 N N . THR A 1 95 ? -8.506 8.047 26.021 1.00 44.59 95 THR A N 1
ATOM 721 C CA . THR A 1 95 ? -8.884 9.449 26.202 1.00 44.59 95 THR A CA 1
ATOM 722 C C . THR A 1 95 ? -9.314 9.649 27.653 1.00 44.59 95 THR A C 1
ATOM 724 O O . THR A 1 95 ? -10.170 8.923 28.154 1.00 44.59 95 THR A O 1
ATOM 727 N N . GLN A 1 96 ? -8.666 10.590 28.334 1.00 47.47 96 GLN A N 1
ATOM 728 C CA . GLN A 1 96 ? -9.143 11.166 29.588 1.00 47.47 96 GLN A CA 1
ATOM 729 C C . GLN A 1 96 ? -9.947 12.407 29.193 1.00 47.47 96 GLN A C 1
ATOM 731 O O . GLN A 1 96 ? -9.435 13.216 28.415 1.00 47.47 96 GLN A O 1
ATOM 736 N N . GLU A 1 97 ? -11.202 12.500 29.634 1.00 42.00 97 GLU A N 1
ATOM 737 C CA . GLU A 1 97 ? -11.871 13.806 29.706 1.00 42.00 97 GLU A CA 1
ATOM 738 C C . GLU A 1 97 ? -11.179 14.683 30.755 1.00 42.00 97 GLU A C 1
ATOM 740 O O . GLU A 1 97 ? -10.754 14.124 31.796 1.00 42.00 97 GLU A O 1
#

Secondary structure (DSSP, 8-state):
-HHHHHHHHHHHHHHHHHHHHTHHHHHHHHHH-HHHHHHHHHHHHHHHHHHHHHHHSPP-------STTTSSTTHHHHHHHHHHHHTTTS-------

pLDDT: mean 72.09, std 11.99, range [42.0, 88.88]

Radius of gyration: 24.32 Å; chains: 1; bounding box: 42×20×68 Å

Sequence (97 aa):
MQRVALFLAGFTVGFAVNMLLLSEFTAQIATGYPLFFMAGLAAAMFASGMLLGRKIAPKSQEMRLTGRVFDFPQGSVMVEVALRRMRSILPTKVTQE

Foldseek 3Di:
DVVVVVVVVCVVVVVVVVCVVCVVVLVCCCVVPVPVSVVVVVVVVVVVVVVVCVVPPPDPPAPPPDDPQCPPPCSVVVVVVVVVVCCVVDPHDHDDD